Protein AF-A0A1M5G593-F1 (afdb_monomer_lite)

Radius of gyration: 16.05 Å; chains: 1; bounding box: 44×26×44 Å

pLDDT: mean 79.35, std 16.82, range [36.12, 97.25]

Sequence (142 aa):
MAMDVHDVLHTIHTATNNVLAGYATMLVRADPEILPIVKDLSNLHRCHATEQKEALRRLWDTEDGDRTLRATATTAVAKFQDWGAGVDVDALAALHNSEKALLDIYRNTLTQWSVDGHGEIAECLRRQYHEIREQLAKLPTE

Secondary structure (DSSP, 8-state):
-PBPHHHHHHHHHHHHHHHHHHHHHHHHH--TTTHHHHHHHHHHHHHHHHHHHHHHHHHHHHHTTS--------S-GGGGSSTTS-TTS-HHHHHHHHHHHHHHHHHHHHHHB--SS-HHHHHHHHHHHHHHHHHHHHSPP-

Foldseek 3Di:
DFDEPLRLLVQLLLLLVLVLVLLVLCCVPPDPVCNVLSVVVNVLSVVLNVVSVVVNVVVCVVCVVDDDDPPPDDDPNPPSPPLNPDPPPDPLVSVLVSLVSSLVSLVVSLVRHDPDDCVVSNVSSVVSSVVSVVSSVVRDDD

Organism: Loktanella atrilutea (NCBI:txid366533)

Structure (mmCIF, N/CA/C/O backbone):
data_AF-A0A1M5G593-F1
#
_entry.id   AF-A0A1M5G593-F1
#
loop_
_atom_site.group_PDB
_atom_site.id
_atom_site.type_symbol
_atom_site.label_atom_id
_atom_site.label_alt_id
_atom_site.label_comp_id
_atom_site.label_asym_id
_atom_site.label_entity_id
_atom_site.label_seq_id
_atom_site.pdbx_PDB_ins_code
_atom_site.Cartn_x
_atom_site.Cartn_y
_atom_site.Cartn_z
_atom_site.occupancy
_atom_site.B_iso_or_equiv
_atom_site.auth_seq_id
_atom_site.auth_comp_id
_atom_site.auth_asym_id
_atom_site.auth_atom_id
_atom_site.pdbx_PDB_model_num
ATOM 1 N N . MET A 1 1 ? -1.120 2.904 -23.739 1.00 59.38 1 MET A N 1
ATOM 2 C CA . MET A 1 1 ? 0.350 3.006 -23.835 1.00 59.38 1 MET A CA 1
ATOM 3 C C . MET A 1 1 ? 0.903 2.147 -22.717 1.00 59.38 1 MET A C 1
ATOM 5 O O . MET A 1 1 ? 0.328 2.213 -21.638 1.00 59.38 1 MET A O 1
ATOM 9 N N . ALA A 1 2 ? 1.885 1.285 -22.980 1.00 77.94 2 ALA A N 1
ATOM 10 C CA . ALA A 1 2 ? 2.486 0.501 -21.904 1.00 77.94 2 ALA A CA 1
ATOM 11 C C . ALA A 1 2 ? 3.288 1.438 -20.991 1.00 77.94 2 ALA A C 1
ATOM 13 O O . ALA A 1 2 ? 3.934 2.359 -21.493 1.00 77.94 2 ALA A O 1
ATOM 14 N N . MET A 1 3 ? 3.188 1.238 -19.680 1.00 81.25 3 MET A N 1
ATOM 15 C CA . MET A 1 3 ? 3.983 1.970 -18.699 1.00 81.25 3 MET A CA 1
ATOM 16 C C . MET A 1 3 ? 5.366 1.330 -18.612 1.00 81.25 3 MET A C 1
ATOM 18 O O . MET A 1 3 ? 5.483 0.100 -18.666 1.00 81.25 3 MET A O 1
ATOM 22 N N . ASP A 1 4 ? 6.397 2.157 -18.484 1.00 85.50 4 ASP A N 1
ATOM 23 C CA . ASP A 1 4 ? 7.732 1.698 -18.110 1.00 85.50 4 ASP A CA 1
ATOM 24 C C . ASP A 1 4 ? 7.853 1.566 -16.580 1.00 85.50 4 ASP A C 1
ATOM 26 O O . ASP A 1 4 ? 6.927 1.880 -15.825 1.00 85.50 4 ASP A O 1
ATOM 30 N N . VAL A 1 5 ? 8.978 1.024 -16.107 1.00 86.31 5 VAL A N 1
ATOM 31 C CA . VAL A 1 5 ? 9.177 0.749 -14.677 1.00 86.31 5 VAL A CA 1
ATOM 32 C C . VAL A 1 5 ? 9.165 2.024 -13.826 1.00 86.31 5 VAL A C 1
ATOM 34 O O . VAL A 1 5 ? 8.702 1.987 -12.683 1.00 86.31 5 VAL A O 1
ATOM 37 N N . HIS A 1 6 ? 9.632 3.151 -14.376 1.00 86.94 6 HIS A N 1
ATOM 38 C CA . HIS A 1 6 ? 9.664 4.431 -13.673 1.00 86.94 6 HIS A CA 1
ATOM 39 C C . HIS A 1 6 ? 8.245 4.950 -13.470 1.00 86.94 6 HIS A C 1
ATOM 41 O O . HIS A 1 6 ? 7.843 5.200 -12.330 1.00 86.94 6 HIS A O 1
ATOM 47 N N . ASP A 1 7 ? 7.454 4.983 -14.548 1.00 85.44 7 ASP A N 1
ATOM 48 C CA . ASP A 1 7 ? 6.047 5.379 -14.515 1.00 85.44 7 ASP A CA 1
ATOM 49 C C . ASP A 1 7 ? 5.249 4.504 -13.527 1.00 85.44 7 ASP A C 1
ATOM 51 O O . ASP A 1 7 ? 4.457 5.013 -12.723 1.00 85.44 7 ASP A O 1
ATOM 55 N N . VAL A 1 8 ? 5.474 3.183 -13.542 1.00 89.06 8 VAL A N 1
ATOM 56 C CA . VAL A 1 8 ? 4.812 2.215 -12.649 1.00 89.06 8 VAL A CA 1
ATOM 57 C C . VAL A 1 8 ? 5.126 2.499 -11.187 1.00 89.06 8 VAL A C 1
ATOM 59 O O . VAL A 1 8 ? 4.218 2.657 -10.362 1.00 89.06 8 VAL A O 1
ATOM 62 N N . LEU A 1 9 ? 6.414 2.563 -10.860 1.00 89.88 9 LEU A N 1
ATOM 63 C CA . LEU A 1 9 ? 6.862 2.673 -9.484 1.00 89.88 9 LEU A CA 1
ATOM 64 C C . LEU A 1 9 ? 6.542 4.052 -8.906 1.00 89.88 9 LEU A C 1
ATOM 66 O O . LEU A 1 9 ? 6.098 4.146 -7.764 1.00 89.88 9 LEU A O 1
ATOM 70 N N . HIS A 1 10 ? 6.679 5.112 -9.704 1.00 88.31 10 HIS A N 1
ATOM 71 C CA . HIS A 1 10 ? 6.294 6.461 -9.308 1.00 88.31 10 HIS A CA 1
ATOM 72 C C . HIS A 1 10 ? 4.783 6.567 -9.046 1.00 88.31 10 HIS A C 1
ATOM 74 O O . HIS A 1 10 ? 4.365 7.166 -8.049 1.00 88.31 10 HIS A O 1
ATOM 80 N N . THR A 1 11 ? 3.951 5.955 -9.898 1.00 88.50 11 THR A N 1
ATOM 81 C CA . THR A 1 11 ? 2.487 5.948 -9.737 1.00 88.50 11 THR A CA 1
ATOM 82 C C . THR A 1 11 ? 2.071 5.263 -8.440 1.00 88.50 11 THR A C 1
ATOM 84 O O . THR A 1 11 ? 1.310 5.835 -7.656 1.00 88.50 11 THR A O 1
ATOM 87 N N . ILE A 1 12 ? 2.594 4.060 -8.187 1.00 91.50 12 ILE A N 1
ATOM 88 C CA . ILE A 1 12 ? 2.291 3.309 -6.965 1.00 91.50 12 ILE A CA 1
ATOM 89 C C . ILE A 1 12 ? 2.833 4.040 -5.733 1.00 91.50 12 ILE A C 1
ATOM 91 O O . ILE A 1 12 ? 2.091 4.226 -4.773 1.00 91.50 12 ILE A O 1
ATOM 95 N N . HIS A 1 13 ? 4.068 4.548 -5.781 1.00 91.56 13 HIS A N 1
ATOM 96 C CA . HIS A 1 13 ? 4.656 5.293 -4.669 1.00 91.56 13 HIS A CA 1
ATOM 97 C C . HIS A 1 13 ? 3.850 6.535 -4.297 1.00 91.56 13 HIS A C 1
ATOM 99 O O . HIS A 1 13 ? 3.602 6.804 -3.120 1.00 91.56 13 HIS A O 1
ATOM 105 N N . THR A 1 14 ? 3.391 7.282 -5.297 1.00 88.38 14 THR A N 1
ATOM 106 C CA . THR A 1 14 ? 2.532 8.446 -5.071 1.00 88.38 14 THR A CA 1
ATOM 107 C C . THR A 1 14 ? 1.208 8.032 -4.428 1.00 88.38 14 THR A C 1
ATOM 109 O O . THR A 1 14 ? 0.777 8.654 -3.458 1.00 88.38 14 THR A O 1
ATOM 112 N N . ALA A 1 15 ? 0.576 6.961 -4.918 1.00 88.88 15 ALA A N 1
ATOM 113 C CA . ALA A 1 15 ? -0.667 6.448 -4.347 1.00 88.88 15 ALA A CA 1
ATOM 114 C C . ALA A 1 15 ? -0.495 5.996 -2.885 1.00 88.88 15 ALA A C 1
ATOM 116 O O . ALA A 1 15 ? -1.283 6.406 -2.032 1.00 88.88 15 ALA A O 1
ATOM 117 N N . THR A 1 16 ? 0.563 5.242 -2.571 1.00 91.38 16 THR A N 1
ATOM 118 C CA . THR A 1 16 ? 0.884 4.812 -1.200 1.00 91.38 16 THR A CA 1
ATOM 119 C C . THR A 1 16 ? 1.102 6.011 -0.268 1.00 91.38 16 THR A C 1
ATOM 121 O O . THR A 1 16 ? 0.577 6.026 0.843 1.00 91.38 16 THR A O 1
ATOM 124 N N . ASN A 1 17 ? 1.810 7.059 -0.706 1.00 89.19 17 ASN A N 1
ATOM 125 C CA . ASN A 1 17 ? 2.004 8.260 0.119 1.00 89.19 17 ASN A CA 1
ATOM 126 C C . ASN A 1 17 ? 0.705 9.047 0.356 1.00 89.19 17 ASN A C 1
ATOM 128 O O . ASN A 1 17 ? 0.507 9.578 1.448 1.00 89.19 17 ASN A O 1
ATOM 132 N N . ASN A 1 18 ? -0.201 9.099 -0.624 1.00 86.12 18 ASN A N 1
ATOM 133 C CA . ASN A 1 18 ? -1.509 9.729 -0.426 1.00 86.12 18 ASN A CA 1
ATOM 134 C C . ASN A 1 18 ? -2.341 8.977 0.622 1.00 86.12 18 ASN A C 1
ATOM 136 O O . ASN A 1 18 ? -2.969 9.598 1.481 1.00 86.12 18 ASN A O 1
ATOM 140 N N . VAL A 1 19 ? -2.297 7.643 0.584 1.00 87.31 19 VAL A N 1
ATOM 141 C CA . VAL A 1 19 ? -2.917 6.785 1.600 1.00 87.31 19 VAL A CA 1
ATOM 142 C C . VAL A 1 19 ? -2.283 7.032 2.978 1.00 87.31 19 VAL A C 1
ATOM 144 O O . VAL A 1 19 ? -2.981 7.235 3.968 1.00 87.31 19 VAL A O 1
ATOM 147 N N . LEU A 1 20 ? -0.957 7.147 3.069 1.00 88.31 20 LEU A N 1
ATOM 148 C CA . LEU A 1 20 ? -0.289 7.497 4.328 1.00 88.31 20 LEU A CA 1
ATOM 149 C C . LEU A 1 20 ? -0.710 8.861 4.894 1.00 88.31 20 LEU A C 1
ATOM 151 O O . LEU A 1 20 ? -0.853 8.998 6.111 1.00 88.31 20 LEU A O 1
ATOM 155 N N . ALA A 1 21 ? -0.940 9.860 4.040 1.00 85.50 21 ALA A N 1
ATOM 156 C CA . ALA A 1 21 ? -1.371 11.186 4.479 1.00 85.50 21 ALA A CA 1
ATOM 157 C C . ALA A 1 21 ? -2.766 11.171 5.131 1.00 85.50 21 ALA A C 1
ATOM 159 O O . ALA A 1 21 ? -2.981 11.827 6.156 1.00 85.50 21 ALA A O 1
ATOM 160 N N . GLY A 1 22 ? -3.714 10.399 4.593 1.00 82.12 22 GLY A N 1
ATOM 161 C CA . GLY A 1 22 ? -5.019 10.271 5.247 1.00 82.12 22 GLY A CA 1
ATOM 162 C C . GLY A 1 22 ? -4.984 9.365 6.475 1.00 82.12 22 GLY A C 1
ATOM 163 O O . GLY A 1 22 ? -5.626 9.712 7.462 1.00 82.12 22 GLY A O 1
ATOM 164 N N . TYR A 1 23 ? -4.134 8.329 6.517 1.00 85.50 23 TYR A N 1
ATOM 165 C CA . TYR A 1 23 ? -3.859 7.600 7.764 1.00 85.50 23 TYR A CA 1
ATOM 166 C C . TYR A 1 23 ? -3.353 8.529 8.872 1.00 85.50 23 TYR A C 1
ATOM 168 O O . TYR A 1 23 ? -3.826 8.444 10.002 1.00 85.50 23 TYR A O 1
ATOM 176 N N . ALA A 1 24 ? -2.445 9.459 8.562 1.00 85.75 24 ALA A N 1
ATOM 177 C CA . ALA A 1 24 ? -1.970 10.445 9.533 1.00 85.75 24 ALA A CA 1
ATOM 178 C C . ALA A 1 24 ? -3.105 11.335 10.067 1.00 85.75 24 ALA A C 1
ATOM 180 O O . ALA A 1 24 ? -3.125 11.660 11.252 1.00 85.75 24 ALA A O 1
ATOM 181 N N . THR A 1 25 ? -4.073 11.683 9.216 1.00 82.31 25 THR A N 1
ATOM 182 C CA . THR A 1 25 ? -5.269 12.437 9.623 1.00 82.31 25 THR A CA 1
ATOM 183 C C . THR A 1 25 ? -6.196 11.585 10.496 1.00 82.31 25 THR A C 1
ATOM 185 O O . THR A 1 25 ? -6.660 12.053 11.536 1.00 82.31 25 THR A O 1
ATOM 188 N N . MET A 1 26 ? -6.427 10.322 10.122 1.00 79.06 26 MET A N 1
ATOM 189 C CA . MET A 1 26 ? -7.264 9.389 10.882 1.00 79.06 26 MET A CA 1
ATOM 190 C C . MET A 1 26 ? -6.664 9.052 12.245 1.00 79.06 26 MET A C 1
ATOM 192 O O . MET A 1 26 ? -7.392 9.046 13.224 1.00 79.06 26 MET A O 1
ATOM 196 N N . LEU A 1 27 ? -5.349 8.849 12.362 1.00 84.88 27 LEU A N 1
ATOM 197 C CA . LEU A 1 27 ? -4.688 8.535 13.638 1.00 84.88 27 LEU A CA 1
ATOM 198 C C . LEU A 1 27 ? -4.917 9.595 14.727 1.00 84.88 27 LEU A C 1
ATOM 200 O O . LEU A 1 27 ? -4.855 9.269 15.910 1.00 84.88 27 LEU A O 1
ATOM 204 N N . VAL A 1 28 ? -5.180 10.847 14.342 1.00 82.56 28 VAL A N 1
ATOM 205 C CA . VAL A 1 28 ? -5.483 11.944 15.276 1.00 82.56 28 VAL A CA 1
ATOM 206 C C . VAL A 1 28 ? -6.915 11.863 15.817 1.00 82.56 28 VAL A C 1
ATOM 208 O O . VAL A 1 28 ? -7.183 12.373 16.901 1.00 82.56 28 VAL A O 1
ATOM 211 N N . ARG A 1 29 ? -7.837 11.254 15.064 1.00 78.69 29 ARG A N 1
ATOM 212 C CA . ARG A 1 29 ? -9.289 11.306 15.311 1.00 78.69 29 ARG A CA 1
ATOM 213 C C . ARG A 1 29 ? -9.941 9.938 15.510 1.00 78.69 29 ARG A C 1
ATOM 215 O O . ARG A 1 29 ? -11.112 9.885 15.848 1.00 78.69 29 ARG A O 1
ATOM 222 N N . ALA A 1 30 ? -9.210 8.859 15.255 1.00 78.88 30 ALA A N 1
ATOM 223 C CA . ALA A 1 30 ? -9.714 7.498 15.271 1.00 78.88 30 ALA A CA 1
ATOM 224 C C . ALA A 1 30 ? -10.175 7.090 16.672 1.00 78.88 30 ALA A C 1
ATOM 226 O O . ALA A 1 30 ? -9.444 7.274 17.651 1.00 78.88 30 ALA A O 1
ATOM 227 N N . ASP A 1 31 ? -11.350 6.464 16.740 1.00 81.75 31 ASP A N 1
ATOM 228 C CA . ASP A 1 31 ? -11.851 5.874 17.973 1.00 81.75 31 ASP A CA 1
ATOM 229 C C . ASP A 1 31 ? -10.891 4.795 18.501 1.00 81.75 31 ASP A C 1
ATOM 231 O O . ASP A 1 31 ? -10.231 4.106 17.712 1.00 81.75 31 ASP A O 1
ATOM 235 N N . PRO A 1 32 ? -10.816 4.587 19.829 1.00 84.69 32 PRO A N 1
ATOM 236 C CA . PRO A 1 32 ? -9.918 3.600 20.427 1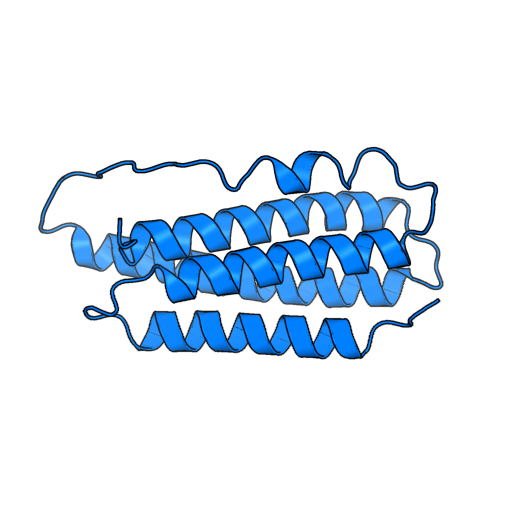.00 84.69 32 PRO A CA 1
ATOM 237 C C . PRO A 1 32 ? -10.088 2.178 19.879 1.00 84.69 32 PRO A C 1
ATOM 239 O O . PRO A 1 32 ? -9.123 1.418 19.867 1.00 84.69 32 PRO A O 1
ATOM 242 N N . GLU A 1 33 ? -11.292 1.830 19.421 1.00 83.25 33 GLU A N 1
ATOM 243 C CA . GLU A 1 33 ? -11.622 0.510 18.876 1.00 83.25 33 GLU A CA 1
ATOM 244 C C . GLU A 1 33 ? -11.000 0.274 17.492 1.00 83.25 33 GLU A C 1
ATOM 246 O O . GLU A 1 33 ? -10.496 -0.814 17.218 1.00 83.25 33 GLU A O 1
ATOM 251 N N . ILE A 1 34 ? -10.962 1.302 16.639 1.00 82.69 34 ILE A N 1
ATOM 252 C CA . ILE A 1 34 ? -10.401 1.218 15.280 1.00 82.69 34 ILE A CA 1
ATOM 253 C C . ILE A 1 34 ? -8.929 1.648 15.224 1.00 82.69 34 ILE A C 1
ATOM 255 O O . ILE A 1 34 ? -8.217 1.323 14.275 1.00 82.69 34 ILE A O 1
ATOM 259 N N . LEU A 1 35 ? -8.437 2.363 16.238 1.00 87.19 35 LEU A N 1
ATOM 260 C CA . LEU A 1 35 ? -7.069 2.880 16.291 1.00 87.19 35 LEU A CA 1
ATOM 261 C C . LEU A 1 35 ? -5.978 1.808 16.069 1.00 87.19 35 LEU A C 1
ATOM 263 O O . LEU A 1 35 ? -5.009 2.118 15.368 1.00 87.19 35 LEU A O 1
ATOM 267 N N . PRO A 1 36 ? -6.074 0.575 16.613 1.00 90.94 36 PRO A N 1
ATOM 268 C CA . PRO A 1 36 ? -5.102 -0.480 16.327 1.00 90.94 36 PRO A CA 1
ATOM 269 C C . PRO A 1 36 ? -5.039 -0.822 14.834 1.00 90.94 36 PRO A C 1
ATOM 271 O O . PRO A 1 36 ? -3.954 -0.877 14.264 1.00 90.94 36 PRO A O 1
ATOM 274 N N . ILE A 1 37 ? -6.200 -0.930 14.182 1.00 89.75 37 ILE A N 1
ATOM 275 C CA . ILE A 1 37 ? -6.320 -1.227 12.749 1.00 89.75 37 ILE A CA 1
ATOM 276 C C . ILE A 1 37 ? -5.657 -0.122 11.917 1.00 89.75 37 ILE A C 1
ATOM 278 O O . ILE A 1 37 ? -4.836 -0.394 11.042 1.00 89.75 37 ILE A O 1
ATOM 282 N N . VAL A 1 38 ? -5.975 1.139 12.226 1.00 89.38 38 VAL A N 1
ATOM 283 C CA . VAL A 1 38 ? -5.416 2.316 11.540 1.00 89.38 38 VAL A CA 1
ATOM 284 C C . VAL A 1 38 ? -3.886 2.357 11.681 1.00 89.38 38 VAL A C 1
ATOM 286 O O . VAL A 1 38 ? -3.182 2.677 10.722 1.00 89.38 38 VAL A O 1
ATOM 289 N N . LYS A 1 39 ? -3.347 2.008 12.858 1.00 92.38 39 LYS A N 1
ATOM 290 C CA . LYS A 1 39 ? -1.896 1.936 13.096 1.00 92.38 39 LYS A CA 1
ATOM 291 C C . LYS A 1 39 ? -1.234 0.821 12.295 1.00 92.38 39 LYS A C 1
ATOM 293 O O . LYS A 1 39 ? -0.190 1.066 11.692 1.00 92.38 39 LYS A O 1
ATOM 298 N N . ASP A 1 40 ? -1.824 -0.367 12.282 1.00 92.75 40 ASP A N 1
ATOM 299 C CA . ASP A 1 40 ? -1.254 -1.525 11.593 1.00 92.75 40 ASP A CA 1
ATOM 300 C C . ASP A 1 40 ? -1.197 -1.300 10.079 1.00 92.75 40 ASP A C 1
ATOM 302 O O . ASP A 1 40 ? -0.142 -1.487 9.467 1.00 92.75 40 ASP A O 1
ATOM 306 N N . LEU A 1 41 ? -2.281 -0.788 9.486 1.00 92.69 41 LEU A N 1
ATOM 307 C CA . LEU A 1 41 ? -2.316 -0.428 8.067 1.00 92.69 41 LEU A CA 1
ATOM 308 C C . LEU A 1 41 ? -1.339 0.713 7.744 1.00 92.69 41 LEU A C 1
ATOM 310 O O . LEU A 1 41 ? -0.588 0.629 6.773 1.00 92.69 41 LEU A O 1
ATOM 314 N N . SER A 1 42 ? -1.270 1.754 8.581 1.00 92.62 42 SER A N 1
ATOM 315 C CA . SER A 1 42 ? -0.305 2.845 8.388 1.00 92.62 42 SER A CA 1
ATOM 316 C C . SER A 1 42 ? 1.145 2.349 8.431 1.00 92.62 42 SER A C 1
ATOM 318 O O . SER A 1 42 ? 1.963 2.758 7.604 1.00 92.62 42 SER A O 1
ATOM 320 N N . ASN A 1 43 ? 1.475 1.445 9.356 1.00 95.94 43 ASN A N 1
ATOM 321 C CA . ASN A 1 43 ? 2.810 0.858 9.445 1.00 95.94 43 ASN A CA 1
ATOM 322 C C . ASN A 1 43 ? 3.140 0.007 8.215 1.00 95.94 43 ASN A C 1
ATOM 324 O O . ASN A 1 43 ? 4.237 0.149 7.672 1.00 95.94 43 ASN A O 1
ATOM 3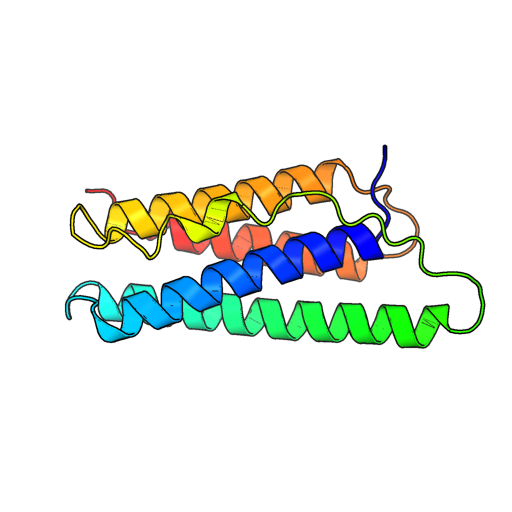28 N N . LEU A 1 44 ? 2.193 -0.807 7.737 1.00 96.31 44 LEU A N 1
ATOM 329 C CA . LEU A 1 44 ? 2.355 -1.584 6.507 1.00 96.31 44 LEU A CA 1
ATOM 330 C C . LEU A 1 44 ? 2.683 -0.674 5.315 1.00 96.31 44 LEU A C 1
ATOM 332 O O . LEU A 1 44 ? 3.703 -0.859 4.649 1.00 96.31 44 LEU A O 1
ATOM 336 N N . HIS A 1 45 ? 1.881 0.371 5.101 1.00 95.56 45 HIS A N 1
ATOM 337 C CA . HIS A 1 45 ? 2.091 1.310 3.996 1.00 95.56 45 HIS A CA 1
ATOM 338 C C . HIS A 1 45 ? 3.399 2.093 4.121 1.00 95.56 45 HIS A C 1
ATOM 340 O O . HIS A 1 45 ? 4.031 2.403 3.113 1.00 95.56 45 HIS A O 1
ATOM 346 N N . ARG A 1 46 ? 3.866 2.388 5.342 1.00 95.81 46 ARG A N 1
ATOM 347 C CA . ARG A 1 46 ? 5.186 3.007 5.566 1.00 95.81 46 ARG A CA 1
ATOM 348 C C . ARG A 1 46 ? 6.330 2.079 5.169 1.00 95.81 46 ARG A C 1
ATOM 350 O O . ARG A 1 46 ? 7.319 2.553 4.600 1.00 95.81 46 ARG A O 1
ATOM 357 N N . CYS A 1 47 ? 6.211 0.785 5.461 1.00 97.25 47 CYS A N 1
ATOM 358 C CA . CYS A 1 47 ? 7.171 -0.213 4.996 1.00 97.25 47 CYS A CA 1
ATOM 359 C C . CYS A 1 47 ? 7.188 -0.254 3.463 1.00 97.25 47 CYS A C 1
ATOM 361 O O . CYS A 1 47 ? 8.252 -0.101 2.865 1.00 97.25 47 CYS A O 1
ATOM 363 N N . HIS A 1 48 ? 6.017 -0.319 2.823 1.00 97.06 48 HIS A N 1
ATOM 364 C CA . HIS A 1 48 ? 5.905 -0.320 1.358 1.00 97.06 48 HIS A CA 1
ATOM 365 C C . HIS A 1 48 ? 6.489 0.942 0.720 1.00 97.06 48 HIS A C 1
ATOM 367 O O . HIS A 1 48 ? 7.275 0.845 -0.221 1.00 97.06 48 HIS A O 1
ATOM 373 N N . ALA A 1 49 ? 6.176 2.122 1.262 1.00 93.06 49 ALA A N 1
ATOM 374 C CA . ALA A 1 49 ? 6.702 3.397 0.777 1.00 93.06 49 ALA A CA 1
ATOM 375 C C . ALA A 1 49 ? 8.234 3.468 0.860 1.00 93.06 49 ALA A C 1
ATOM 377 O O . ALA A 1 49 ? 8.875 4.011 -0.043 1.00 93.06 49 ALA A O 1
ATOM 378 N N . THR A 1 50 ? 8.825 2.901 1.916 1.00 95.19 50 THR A N 1
ATOM 379 C CA . THR A 1 50 ? 10.285 2.796 2.062 1.00 95.19 50 THR A CA 1
ATOM 380 C C . THR A 1 50 ? 10.886 1.938 0.952 1.00 95.19 50 THR A C 1
ATOM 382 O O . THR A 1 50 ? 11.781 2.394 0.243 1.00 95.19 50 THR A O 1
ATOM 385 N N . GLU A 1 51 ? 10.350 0.737 0.740 1.00 95.38 51 GLU A N 1
ATOM 386 C CA . GLU A 1 51 ? 10.831 -0.192 -0.291 1.00 95.38 51 GLU A CA 1
ATOM 387 C C . GLU A 1 51 ? 10.703 0.392 -1.706 1.00 95.38 51 GLU A C 1
ATOM 389 O O . GLU A 1 51 ? 11.616 0.272 -2.525 1.00 95.38 51 GLU A O 1
ATOM 394 N N . GLN A 1 52 ? 9.588 1.070 -1.990 1.00 92.81 52 GLN A N 1
ATOM 395 C CA . GLN A 1 52 ? 9.348 1.740 -3.269 1.00 92.81 52 GLN A CA 1
ATOM 396 C C . GLN A 1 52 ? 10.332 2.890 -3.497 1.00 92.81 52 GLN A C 1
ATOM 398 O O . GLN A 1 52 ? 10.881 3.027 -4.589 1.00 92.81 52 GLN A O 1
ATOM 403 N N . LYS A 1 53 ? 10.593 3.703 -2.465 1.00 90.19 53 LYS A N 1
ATOM 404 C CA . LYS A 1 53 ? 11.572 4.795 -2.529 1.00 90.19 53 LYS A CA 1
ATOM 405 C C . LYS A 1 53 ? 12.978 4.267 -2.799 1.00 90.19 53 LYS A C 1
ATOM 407 O O . LYS A 1 53 ? 13.714 4.855 -3.588 1.00 90.19 53 LYS A O 1
ATOM 412 N N . GLU A 1 54 ? 13.360 3.164 -2.163 1.00 91.12 54 GLU A N 1
ATOM 413 C CA . GLU A 1 54 ? 14.646 2.522 -2.429 1.00 91.12 54 GLU A CA 1
ATOM 414 C C . GLU A 1 54 ? 14.739 1.971 -3.852 1.00 91.12 54 GLU A C 1
ATOM 416 O O . GLU A 1 54 ? 15.779 2.119 -4.492 1.00 91.12 54 GLU A O 1
ATOM 421 N N . ALA A 1 55 ? 13.665 1.368 -4.365 1.00 90.19 55 ALA A N 1
ATOM 422 C CA . ALA A 1 55 ? 13.612 0.898 -5.743 1.00 90.19 55 ALA A CA 1
ATOM 423 C C . ALA A 1 55 ? 13.703 2.062 -6.751 1.00 90.19 55 ALA A C 1
ATOM 425 O O . ALA A 1 55 ? 14.474 1.955 -7.701 1.00 90.19 55 ALA A O 1
ATOM 426 N N . LEU A 1 56 ? 13.031 3.197 -6.502 1.00 88.06 56 LEU A N 1
ATOM 427 C CA . LEU A 1 56 ? 13.165 4.415 -7.319 1.00 88.06 56 LEU A CA 1
ATOM 428 C C . LEU A 1 56 ? 14.606 4.923 -7.321 1.00 88.06 56 LEU A C 1
ATOM 430 O O . LEU A 1 56 ? 15.148 5.242 -8.374 1.00 88.06 56 LEU A O 1
ATOM 434 N N . ARG A 1 57 ? 15.249 4.942 -6.148 1.00 86.25 57 ARG A N 1
ATOM 435 C CA . ARG A 1 57 ? 16.653 5.344 -6.021 1.00 86.25 57 ARG A CA 1
ATOM 436 C C . ARG A 1 57 ? 17.581 4.431 -6.825 1.00 86.25 57 ARG A C 1
ATOM 438 O O . ARG A 1 57 ? 18.441 4.934 -7.532 1.00 86.25 57 ARG A O 1
ATOM 445 N N . ARG A 1 58 ? 17.394 3.108 -6.748 1.00 85.50 58 ARG A N 1
ATOM 446 C CA . ARG A 1 58 ? 18.198 2.134 -7.512 1.00 85.50 58 ARG A CA 1
ATOM 447 C C . ARG A 1 58 ? 18.014 2.281 -9.023 1.00 85.50 58 ARG A C 1
ATOM 449 O O . ARG A 1 58 ? 18.994 2.149 -9.750 1.00 85.50 58 ARG A O 1
ATOM 456 N N . LEU A 1 59 ? 16.791 2.553 -9.484 1.00 83.19 59 LEU A N 1
ATOM 457 C CA . LEU A 1 59 ? 16.525 2.830 -10.899 1.00 83.19 59 LEU A CA 1
ATOM 458 C C . LEU A 1 59 ? 17.282 4.078 -11.358 1.00 83.19 59 LEU A C 1
ATOM 460 O O . LEU A 1 59 ? 18.028 4.002 -12.327 1.00 83.19 59 LEU A O 1
ATOM 464 N N . TRP A 1 60 ? 17.187 5.178 -10.605 1.00 79.06 60 TRP A N 1
ATOM 465 C CA . TRP A 1 60 ? 17.924 6.405 -10.917 1.00 79.06 60 TRP A CA 1
ATOM 466 C C . TRP A 1 60 ? 19.442 6.211 -10.932 1.00 79.06 60 TRP A C 1
ATOM 468 O O . TRP A 1 60 ? 20.086 6.648 -11.878 1.00 79.06 60 TRP A O 1
ATOM 478 N N . ASP A 1 61 ? 20.003 5.503 -9.948 1.00 78.50 61 ASP A N 1
ATOM 479 C CA . ASP A 1 61 ? 21.446 5.224 -9.886 1.00 78.50 61 ASP A CA 1
ATOM 480 C C . ASP A 1 61 ? 21.934 4.364 -11.079 1.00 78.50 61 ASP A C 1
ATOM 482 O O . ASP A 1 61 ? 23.112 4.405 -11.431 1.00 78.50 61 ASP A O 1
ATOM 486 N N . THR A 1 62 ? 21.049 3.568 -11.695 1.00 73.00 62 THR A N 1
ATOM 487 C CA . THR A 1 62 ? 21.386 2.654 -12.807 1.00 73.00 62 THR A CA 1
ATOM 488 C C . THR A 1 62 ? 21.177 3.299 -14.184 1.00 73.00 62 THR A C 1
ATOM 490 O O . THR A 1 62 ? 21.884 2.963 -15.133 1.00 73.00 62 THR A O 1
ATOM 493 N N . GLU A 1 63 ? 20.224 4.227 -14.305 1.00 66.94 63 GLU A N 1
ATOM 494 C CA . GLU A 1 63 ? 19.837 4.875 -15.568 1.00 66.94 63 GLU A CA 1
ATOM 495 C C . GLU A 1 63 ? 20.610 6.175 -15.871 1.00 66.94 63 GLU A C 1
ATOM 497 O O . GLU A 1 63 ? 20.537 6.671 -16.995 1.00 66.94 63 GLU A O 1
ATOM 502 N N . ASP A 1 64 ? 21.422 6.692 -14.936 1.00 53.50 64 ASP A N 1
ATOM 503 C CA . ASP A 1 64 ? 22.197 7.951 -15.059 1.00 53.50 64 ASP A CA 1
ATOM 504 C C . ASP A 1 64 ? 23.264 7.954 -16.191 1.00 53.50 64 ASP A C 1
ATOM 506 O O . ASP A 1 64 ? 24.028 8.904 -16.361 1.00 53.50 64 ASP A O 1
ATOM 510 N N . GLY A 1 65 ? 23.323 6.891 -17.003 1.00 46.59 65 GLY A N 1
ATOM 511 C CA . GLY A 1 65 ? 24.132 6.794 -18.219 1.00 46.59 65 GLY A CA 1
ATOM 512 C C . GLY A 1 65 ? 23.393 7.084 -19.534 1.00 46.59 65 GLY A C 1
ATOM 513 O O . GLY A 1 65 ? 24.063 7.349 -20.534 1.00 46.59 65 GLY A O 1
ATOM 514 N N . ASP A 1 66 ? 22.054 7.045 -19.586 1.00 45.59 66 ASP A N 1
ATOM 515 C CA . ASP A 1 66 ? 21.319 7.220 -20.848 1.00 45.59 66 ASP A CA 1
ATOM 516 C C . ASP A 1 66 ? 19.917 7.842 -20.646 1.00 45.59 66 ASP A C 1
ATOM 518 O O . ASP A 1 66 ? 18.960 7.182 -20.264 1.00 45.59 66 ASP A O 1
ATOM 522 N N . ARG A 1 67 ? 19.802 9.120 -21.036 1.00 45.22 67 ARG A N 1
ATOM 523 C CA . ARG A 1 67 ? 18.586 9.835 -21.483 1.00 45.22 67 ARG A CA 1
ATOM 524 C C . ARG A 1 67 ? 17.491 10.266 -20.486 1.00 45.22 67 ARG A C 1
ATOM 526 O O . ARG A 1 67 ? 16.705 9.501 -19.955 1.00 45.22 67 ARG A O 1
ATOM 533 N N . THR A 1 68 ? 17.312 11.593 -20.492 1.00 46.75 68 THR A N 1
ATOM 534 C CA . THR A 1 68 ? 16.053 12.318 -20.767 1.00 46.75 68 THR A CA 1
ATOM 535 C C . THR A 1 68 ? 14.779 11.753 -20.134 1.00 46.75 68 THR A C 1
ATOM 537 O O . THR A 1 68 ? 14.001 11.042 -20.765 1.00 46.75 68 THR A O 1
ATOM 540 N N . LEU A 1 69 ? 14.528 12.226 -18.912 1.00 46.75 69 LEU A N 1
ATOM 541 C CA . LEU A 1 69 ? 13.272 12.148 -18.169 1.00 46.75 69 LEU A CA 1
ATOM 542 C C . LEU A 1 69 ? 12.062 12.474 -19.055 1.00 46.75 69 LEU A C 1
ATOM 544 O O . LEU A 1 69 ? 11.727 13.638 -19.298 1.00 46.75 69 LEU A O 1
ATOM 548 N N . ARG A 1 70 ? 11.365 11.437 -19.513 1.00 43.56 70 ARG A N 1
ATOM 549 C CA . ARG A 1 70 ? 10.043 11.579 -20.114 1.00 43.56 70 ARG A CA 1
ATOM 550 C C . ARG A 1 70 ? 9.038 11.605 -18.966 1.00 43.56 70 ARG A C 1
ATOM 552 O O . ARG A 1 70 ? 8.527 10.575 -18.553 1.00 43.56 70 ARG A O 1
ATOM 559 N N . ALA A 1 71 ? 8.805 12.800 -18.425 1.00 42.53 71 ALA A N 1
ATOM 560 C CA . ALA A 1 71 ? 7.801 13.051 -17.398 1.00 42.53 71 ALA A CA 1
ATOM 561 C C . ALA A 1 71 ? 6.395 12.749 -17.944 1.00 42.53 71 ALA A C 1
ATOM 563 O O . ALA A 1 71 ? 5.679 13.647 -18.384 1.00 42.53 71 ALA A O 1
ATOM 564 N N . THR A 1 72 ? 5.986 11.482 -17.917 1.00 40.06 72 THR A N 1
ATOM 565 C CA . THR A 1 72 ? 4.606 11.082 -18.203 1.00 40.06 72 THR A CA 1
ATOM 566 C C . THR A 1 72 ? 3.844 11.035 -16.883 1.00 40.06 72 THR A C 1
ATOM 568 O O . THR A 1 72 ? 3.333 10.014 -16.442 1.00 40.06 72 THR A O 1
ATOM 571 N N . ALA A 1 73 ? 3.765 12.187 -16.214 1.00 46.28 73 ALA A N 1
ATOM 572 C CA . ALA A 1 73 ? 2.881 12.360 -15.074 1.00 46.28 73 ALA A CA 1
ATOM 573 C C . ALA A 1 73 ? 1.436 12.352 -15.587 1.00 46.28 73 ALA A C 1
ATOM 575 O O . ALA A 1 73 ? 0.980 13.325 -16.184 1.00 46.28 73 ALA A O 1
ATOM 576 N N . THR A 1 74 ? 0.698 11.257 -15.400 1.00 36.12 74 THR A N 1
ATOM 577 C CA . THR A 1 74 ? -0.746 11.257 -15.673 1.00 36.12 74 THR A CA 1
ATOM 578 C C . THR A 1 74 ? -1.534 10.641 -14.517 1.00 36.12 74 THR A C 1
ATOM 580 O O . THR A 1 74 ? -1.658 9.434 -14.372 1.00 36.12 74 THR A O 1
ATOM 583 N N . THR A 1 75 ? -2.083 11.535 -13.693 1.00 42.72 75 THR A N 1
ATOM 584 C CA . THR A 1 75 ? -3.468 11.482 -13.192 1.00 42.72 75 THR A CA 1
ATOM 585 C C . THR A 1 75 ? -3.931 10.196 -12.489 1.00 42.72 75 THR A C 1
ATOM 587 O O . THR A 1 75 ? -4.969 9.639 -12.830 1.00 42.72 75 THR A O 1
ATOM 590 N N . ALA A 1 76 ? -3.237 9.770 -11.430 1.00 42.09 76 ALA A N 1
ATOM 591 C CA . ALA A 1 76 ? -3.803 8.836 -10.437 1.00 42.09 76 ALA A CA 1
ATOM 592 C C . ALA A 1 76 ? -4.072 9.488 -9.059 1.00 42.09 76 ALA A C 1
ATOM 594 O O . ALA A 1 76 ? -4.682 8.880 -8.184 1.00 42.09 76 ALA A O 1
ATOM 595 N N . VAL A 1 77 ? -3.659 10.748 -8.871 1.00 47.66 77 VAL A N 1
ATOM 596 C CA . VAL A 1 77 ? -3.572 11.426 -7.559 1.00 47.66 77 VAL A CA 1
ATOM 597 C C . VAL A 1 77 ? -4.928 11.911 -7.019 1.00 47.66 77 VAL A C 1
ATOM 599 O O . VAL A 1 77 ? -5.102 1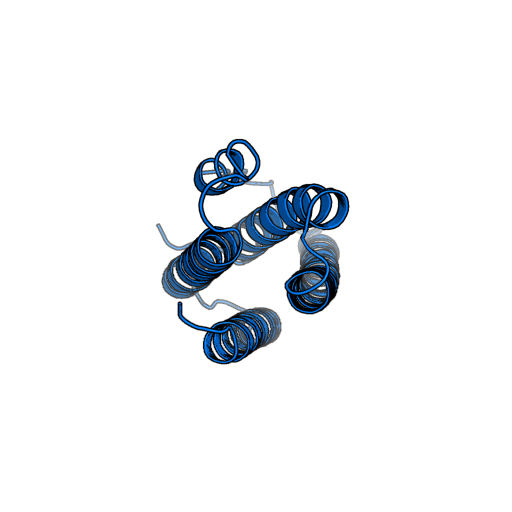2.028 -5.811 1.00 47.66 77 VAL A O 1
ATOM 602 N N . ALA A 1 78 ? -5.925 12.133 -7.881 1.00 49.00 78 ALA A N 1
ATOM 603 C CA . ALA A 1 78 ? -7.168 12.803 -7.484 1.00 49.00 78 ALA A CA 1
ATOM 604 C C . ALA A 1 78 ? -8.094 11.969 -6.571 1.00 49.00 78 ALA A C 1
ATOM 606 O O . ALA A 1 78 ? -8.909 12.540 -5.853 1.00 49.00 78 ALA A O 1
ATOM 607 N N . LYS A 1 79 ? -7.985 10.631 -6.558 1.00 49.53 79 LYS A N 1
ATOM 608 C CA . LYS A 1 79 ? -8.942 9.770 -5.830 1.00 49.53 79 LYS A CA 1
ATOM 609 C C . LYS A 1 79 ? -8.758 9.745 -4.307 1.00 49.53 79 LYS A C 1
ATOM 611 O O . LYS A 1 79 ? -9.686 9.368 -3.605 1.00 49.53 79 LYS A O 1
ATOM 616 N N . PHE A 1 80 ? -7.600 10.162 -3.796 1.00 52.62 80 PHE A N 1
ATOM 617 C CA . PHE A 1 80 ? -7.281 10.102 -2.363 1.00 52.62 80 PHE A CA 1
ATOM 618 C C . PHE A 1 80 ? -7.280 11.464 -1.668 1.00 52.62 80 PHE A C 1
ATOM 620 O O . PHE A 1 80 ? -6.900 11.543 -0.509 1.00 52.62 80 PHE A O 1
ATOM 627 N N . GLN A 1 81 ? -7.667 12.556 -2.328 1.00 50.78 81 GLN A N 1
ATOM 628 C CA . GLN A 1 81 ? -7.799 13.840 -1.624 1.00 50.78 81 GLN A CA 1
ATOM 629 C C . GLN A 1 81 ? -9.129 13.950 -0.862 1.00 50.78 81 GLN A C 1
ATOM 631 O O . GLN A 1 81 ? -9.196 14.679 0.122 1.00 50.78 81 GLN A O 1
ATOM 636 N N . ASP A 1 82 ? -10.151 13.182 -1.252 1.00 53.25 82 ASP A N 1
ATOM 637 C CA . ASP A 1 82 ? -11.517 13.339 -0.731 1.00 53.25 82 ASP A CA 1
ATOM 638 C C . ASP A 1 82 ? -11.807 12.508 0.538 1.00 53.25 82 ASP A C 1
ATOM 640 O O . ASP A 1 82 ? -12.648 12.867 1.356 1.00 53.25 82 ASP A O 1
ATOM 644 N N . TRP A 1 83 ? -11.058 11.426 0.783 1.00 56.81 83 TRP A N 1
ATOM 645 C CA . TRP A 1 83 ? -11.292 10.533 1.933 1.00 56.81 83 TRP A CA 1
ATOM 646 C C . TRP A 1 83 ? -10.969 11.140 3.313 1.00 56.81 83 TRP A C 1
ATOM 648 O O . TRP A 1 83 ? -11.498 10.683 4.320 1.00 56.81 83 TRP A O 1
ATOM 658 N N . GLY A 1 84 ? -10.119 12.173 3.384 1.00 50.59 84 GLY A N 1
ATOM 659 C CA . GLY A 1 84 ? -9.716 12.808 4.646 1.00 50.59 84 GLY A CA 1
ATOM 660 C C . GLY A 1 84 ? -10.643 13.938 5.108 1.00 50.59 84 GLY A C 1
ATOM 661 O O . GLY A 1 84 ? -10.515 14.408 6.239 1.00 50.59 84 GLY A O 1
ATOM 662 N N . ALA A 1 85 ? -11.563 14.391 4.249 1.00 50.91 85 ALA A N 1
ATOM 663 C CA . ALA A 1 85 ? -12.392 15.571 4.497 1.00 50.91 85 ALA A CA 1
ATOM 664 C C . ALA A 1 85 ? -13.724 15.269 5.216 1.00 50.91 85 ALA A C 1
ATOM 666 O O . ALA A 1 85 ? -14.336 16.194 5.743 1.00 50.91 85 ALA A O 1
ATOM 667 N N . GLY A 1 86 ? -14.157 14.002 5.280 1.00 47.94 86 GLY A N 1
ATOM 668 C CA . GLY A 1 86 ? -15.499 13.607 5.741 1.00 47.94 86 GLY A CA 1
ATOM 669 C C . GLY A 1 86 ? -15.536 12.466 6.763 1.00 47.94 86 GLY A C 1
ATOM 670 O O . GLY A 1 86 ? -16.414 11.612 6.675 1.00 47.94 86 GLY A O 1
ATOM 671 N N . VAL A 1 87 ? -14.583 12.420 7.703 1.00 48.03 87 VAL A N 1
ATOM 672 C CA . VAL A 1 87 ? -14.519 11.406 8.780 1.00 48.03 87 VAL A CA 1
ATOM 673 C C . VAL A 1 87 ? -15.637 11.639 9.806 1.00 48.03 87 VAL A C 1
ATOM 675 O O . VAL A 1 87 ? -15.382 12.140 10.893 1.00 48.03 87 VAL A O 1
ATOM 678 N N . ASP A 1 88 ? -16.876 11.335 9.429 1.00 51.94 88 ASP A N 1
ATOM 679 C CA . ASP A 1 88 ? -18.019 11.271 10.356 1.00 51.94 88 ASP A CA 1
ATOM 680 C C . ASP A 1 88 ? -19.050 10.187 9.978 1.00 51.94 88 ASP A C 1
ATOM 682 O O . ASP A 1 88 ? -19.950 9.888 10.757 1.00 51.94 88 ASP A O 1
ATOM 686 N N . VAL A 1 89 ? -18.927 9.543 8.809 1.00 53.03 89 VAL A N 1
ATOM 687 C CA . VAL A 1 89 ? -19.813 8.439 8.401 1.00 53.03 89 VAL A CA 1
ATOM 688 C C . VAL A 1 89 ? -18.952 7.217 8.086 1.00 53.03 89 VAL A C 1
ATOM 690 O O . VAL A 1 89 ? -18.380 7.108 7.009 1.00 53.03 89 VAL A O 1
ATOM 693 N N . ASP A 1 90 ? -18.821 6.365 9.099 1.00 73.62 90 ASP A N 1
ATOM 694 C CA . ASP A 1 90 ? -18.089 5.096 9.156 1.00 73.62 90 ASP A CA 1
ATOM 695 C C . ASP A 1 90 ? -16.614 5.108 8.690 1.00 73.62 90 ASP A C 1
ATOM 697 O O . ASP A 1 90 ? -16.252 4.929 7.521 1.00 73.62 90 ASP A O 1
ATOM 701 N N . ALA A 1 91 ? -15.720 5.253 9.671 1.00 75.31 91 ALA A N 1
ATOM 702 C CA . ALA A 1 91 ? -14.281 5.164 9.473 1.00 75.31 91 ALA A CA 1
ATOM 703 C C . ALA A 1 91 ? -13.827 3.794 8.929 1.00 75.31 91 ALA A C 1
ATOM 705 O O . ALA A 1 91 ? -12.820 3.745 8.221 1.00 75.31 91 ALA A O 1
ATOM 706 N N . LEU A 1 92 ? -14.541 2.694 9.207 1.00 80.50 92 LEU A N 1
ATOM 707 C CA . LEU A 1 92 ? -14.203 1.374 8.665 1.00 80.50 92 LEU A CA 1
ATOM 708 C C . LEU A 1 92 ? -14.528 1.288 7.172 1.00 80.50 92 LEU A C 1
ATOM 710 O O . LEU A 1 92 ? -13.671 0.855 6.397 1.00 80.50 92 LEU A O 1
ATOM 714 N N . ALA A 1 93 ? -15.696 1.760 6.733 1.00 81.75 93 ALA A N 1
ATOM 715 C CA . ALA A 1 93 ? -16.013 1.886 5.312 1.00 81.75 93 ALA A CA 1
ATOM 716 C C . ALA A 1 93 ? -15.007 2.783 4.579 1.00 81.75 93 ALA A C 1
ATOM 718 O O . ALA A 1 93 ? -14.575 2.449 3.470 1.00 81.75 93 ALA A O 1
ATOM 719 N N . ALA A 1 94 ? -14.583 3.892 5.192 1.00 79.00 94 ALA A N 1
ATOM 720 C CA . ALA A 1 94 ? -13.564 4.768 4.616 1.00 79.00 94 ALA A CA 1
ATOM 721 C C . ALA A 1 94 ? -12.218 4.044 4.411 1.00 79.00 94 ALA A C 1
ATOM 723 O O . ALA A 1 94 ? -11.621 4.168 3.337 1.00 79.00 94 ALA A O 1
ATOM 72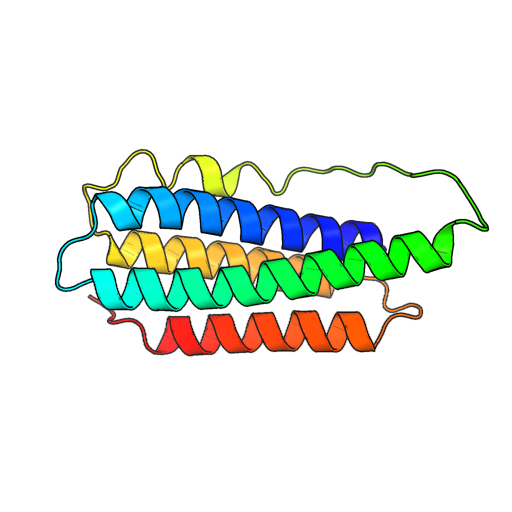4 N N . LEU A 1 95 ? -11.777 3.238 5.389 1.00 83.31 95 LEU A N 1
ATOM 725 C CA . LEU A 1 95 ? -10.582 2.389 5.275 1.00 83.31 95 LEU A CA 1
ATOM 726 C C . LEU A 1 95 ? -10.741 1.335 4.176 1.00 83.31 95 LEU A C 1
ATOM 728 O O . LEU A 1 95 ? -9.879 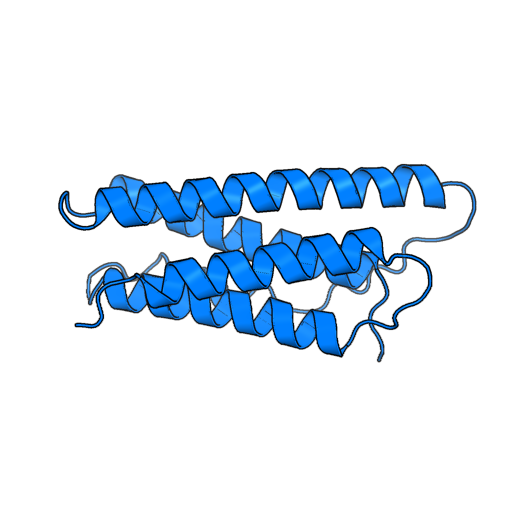1.193 3.314 1.00 83.31 95 LEU A O 1
ATOM 732 N N . HIS A 1 96 ? -11.868 0.624 4.148 1.00 87.06 96 HIS A N 1
ATOM 733 C CA . HIS A 1 96 ? -12.136 -0.373 3.108 1.00 87.06 96 HIS A CA 1
ATOM 734 C C . HIS A 1 96 ? -12.074 0.233 1.705 1.00 87.06 96 HIS A C 1
ATOM 736 O O . HIS A 1 96 ? -11.512 -0.366 0.787 1.00 87.06 96 HIS A O 1
ATOM 742 N N . ASN A 1 97 ? -12.648 1.421 1.524 1.00 85.19 97 ASN A N 1
ATOM 743 C CA . ASN A 1 97 ? -12.677 2.097 0.232 1.00 85.19 97 ASN A CA 1
ATOM 744 C C . ASN A 1 97 ? -11.293 2.593 -0.196 1.00 85.19 97 ASN A C 1
ATOM 746 O O . ASN A 1 97 ? -10.946 2.456 -1.373 1.00 85.19 97 ASN A O 1
ATOM 750 N N . SER A 1 98 ? -10.488 3.127 0.728 1.00 84.50 98 SER A N 1
ATOM 751 C CA . SER A 1 98 ? -9.134 3.588 0.411 1.00 84.50 98 SER A CA 1
ATOM 752 C C . SER A 1 98 ? -8.215 2.425 0.031 1.00 84.50 98 SER A C 1
ATOM 754 O O . SER A 1 98 ? -7.536 2.493 -0.996 1.00 84.50 98 SER A O 1
ATOM 756 N N . GLU A 1 99 ? -8.267 1.315 0.769 1.00 91.19 99 GLU A N 1
ATOM 757 C CA . GLU A 1 99 ? -7.479 0.119 0.463 1.00 91.19 99 GLU A CA 1
ATOM 758 C C . GLU A 1 99 ? -7.894 -0.513 -0.871 1.00 91.19 99 GLU A C 1
ATOM 760 O O . GLU A 1 99 ? -7.042 -0.876 -1.685 1.00 91.19 99 GLU A O 1
ATOM 765 N N . LYS A 1 100 ? -9.200 -0.579 -1.170 1.00 90.44 100 LYS A N 1
ATOM 766 C CA . LYS A 1 100 ? -9.690 -1.035 -2.484 1.00 90.44 100 LYS A CA 1
ATOM 767 C C . LYS A 1 100 ? -9.203 -0.138 -3.618 1.00 90.44 100 LYS A C 1
ATOM 769 O O . LYS A 1 100 ? -8.744 -0.648 -4.640 1.00 90.44 100 LYS A O 1
ATOM 774 N N . ALA A 1 101 ? -9.265 1.182 -3.442 1.00 89.44 101 ALA A N 1
ATOM 775 C CA . ALA A 1 101 ? -8.779 2.129 -4.440 1.00 89.44 101 ALA A CA 1
ATOM 776 C C . ALA A 1 101 ? -7.269 1.974 -4.685 1.00 89.44 101 ALA A C 1
ATOM 778 O O . ALA A 1 101 ? -6.822 2.053 -5.832 1.00 89.44 101 ALA A O 1
ATOM 779 N N . LEU A 1 102 ? -6.487 1.704 -3.635 1.00 90.94 102 LEU A N 1
ATOM 780 C CA . LEU A 1 102 ? -5.054 1.447 -3.757 1.00 90.94 102 LEU A CA 1
ATOM 781 C C . LEU A 1 102 ? -4.791 0.133 -4.503 1.00 90.94 102 LEU A C 1
ATOM 783 O O . LEU A 1 102 ? -4.017 0.122 -5.460 1.00 90.94 102 LEU A O 1
ATOM 787 N N . LEU A 1 103 ? -5.481 -0.952 -4.140 1.00 93.12 103 LEU A N 1
ATOM 788 C CA . LEU A 1 103 ? -5.393 -2.238 -4.840 1.00 93.12 103 LEU A CA 1
ATOM 789 C C . LEU A 1 103 ? -5.760 -2.117 -6.325 1.00 93.12 103 LEU A C 1
ATOM 791 O O . LEU A 1 103 ? -5.110 -2.733 -7.171 1.00 93.12 103 LEU A O 1
ATOM 795 N N . ASP A 1 104 ? -6.765 -1.310 -6.662 1.00 91.81 104 ASP A N 1
ATOM 796 C CA . ASP A 1 104 ? -7.133 -1.041 -8.052 1.00 91.81 104 ASP A CA 1
ATOM 797 C C . ASP A 1 104 ? -6.006 -0.333 -8.815 1.00 91.81 104 ASP A C 1
ATOM 799 O O . ASP A 1 104 ? -5.747 -0.681 -9.969 1.00 91.81 104 ASP A O 1
ATOM 803 N N . ILE A 1 105 ? -5.300 0.612 -8.184 1.00 91.06 105 ILE A N 1
ATOM 804 C CA . ILE A 1 105 ? -4.125 1.266 -8.779 1.00 91.06 105 ILE A CA 1
ATOM 805 C C . ILE A 1 105 ? -3.011 0.250 -8.997 1.00 91.06 105 ILE A C 1
ATOM 807 O O . ILE A 1 105 ? -2.525 0.141 -10.118 1.00 91.06 105 ILE A O 1
ATOM 811 N N . TYR A 1 106 ? -2.655 -0.546 -7.985 1.00 92.12 106 TYR A N 1
ATOM 812 C CA . TYR A 1 106 ? -1.656 -1.608 -8.141 1.00 92.12 106 TYR A CA 1
ATOM 813 C C . TYR A 1 106 ? -2.010 -2.539 -9.302 1.00 92.12 106 TYR A C 1
ATOM 815 O O . TYR A 1 106 ? -1.185 -2.769 -10.182 1.00 92.12 106 TYR A O 1
ATOM 823 N N . ARG A 1 107 ? -3.248 -3.045 -9.345 1.00 93.06 107 ARG A N 1
ATOM 824 C CA . ARG A 1 107 ? -3.702 -3.959 -10.400 1.00 93.06 107 ARG A CA 1
ATOM 825 C C . ARG A 1 107 ? -3.599 -3.316 -11.779 1.00 93.06 107 ARG A C 1
ATOM 827 O O . ARG A 1 107 ? -3.061 -3.933 -12.698 1.00 93.06 107 ARG A O 1
ATOM 834 N N . ASN A 1 108 ? -4.127 -2.105 -11.936 1.00 89.94 108 ASN A N 1
ATOM 835 C CA . ASN A 1 108 ? -4.164 -1.427 -13.229 1.00 89.94 108 ASN A CA 1
ATOM 836 C C . ASN A 1 108 ? -2.748 -1.103 -13.714 1.00 89.94 108 ASN A C 1
ATOM 838 O O . ASN A 1 108 ? -2.413 -1.417 -14.854 1.00 89.94 108 ASN A O 1
ATOM 842 N N . THR A 1 109 ? -1.907 -0.562 -12.835 1.00 89.69 109 THR A N 1
ATOM 843 C CA . THR A 1 109 ? -0.518 -0.214 -13.138 1.00 89.69 109 THR A CA 1
ATOM 844 C C . THR A 1 109 ? 0.307 -1.456 -13.486 1.00 89.69 109 THR A C 1
ATOM 846 O O . THR A 1 109 ? 0.981 -1.474 -14.511 1.00 89.69 109 THR A O 1
ATOM 849 N N . LEU A 1 110 ? 0.196 -2.542 -12.708 1.00 88.94 110 LEU A N 1
ATOM 850 C CA . LEU A 1 110 ? 0.893 -3.803 -12.998 1.00 88.94 110 LEU A CA 1
ATOM 851 C C . LEU A 1 110 ? 0.407 -4.471 -14.295 1.00 88.94 110 LEU A C 1
ATOM 853 O O . LEU A 1 110 ? 1.187 -5.158 -14.945 1.00 88.94 110 LEU A O 1
ATOM 857 N N . THR A 1 111 ? -0.857 -4.274 -14.683 1.00 88.88 111 THR A N 1
ATOM 858 C CA . THR A 1 111 ? -1.403 -4.784 -15.957 1.00 88.88 111 THR A CA 1
ATOM 859 C C . THR A 1 111 ? -0.902 -3.975 -17.156 1.00 88.88 111 THR A C 1
ATOM 861 O O . THR A 1 111 ? -0.744 -4.517 -18.246 1.00 88.88 111 THR A O 1
ATOM 864 N N . GLN A 1 112 ? -0.669 -2.674 -16.972 1.00 85.00 112 GLN A N 1
ATOM 865 C CA . GLN A 1 112 ? -0.197 -1.770 -18.025 1.00 85.00 112 GLN A CA 1
ATOM 866 C C . GLN A 1 112 ? 1.326 -1.778 -18.193 1.00 85.00 112 GLN A C 1
ATOM 868 O O . GLN A 1 112 ? 1.827 -1.201 -19.158 1.00 85.00 112 GLN A O 1
ATOM 873 N N . TRP A 1 113 ? 2.060 -2.418 -17.285 1.00 85.38 113 TRP A N 1
ATOM 874 C CA . TRP A 1 113 ? 3.514 -2.474 -17.316 1.00 85.38 113 TRP A CA 1
ATOM 875 C C . TRP A 1 113 ? 4.040 -3.393 -18.429 1.00 85.38 113 TRP A C 1
ATOM 877 O O . TRP A 1 113 ? 3.719 -4.582 -18.467 1.00 85.38 113 TRP A O 1
ATOM 887 N N . SER A 1 114 ? 4.899 -2.860 -19.305 1.00 70.81 114 SER A N 1
ATOM 888 C CA . SER A 1 114 ? 5.739 -3.684 -20.186 1.00 70.81 114 SER A CA 1
ATOM 889 C C . SER A 1 114 ? 6.869 -4.310 -19.367 1.00 70.81 114 SER A C 1
ATOM 891 O O . SER A 1 114 ? 7.751 -3.598 -18.890 1.00 70.81 114 SER A O 1
ATOM 893 N N . VAL A 1 115 ? 6.826 -5.629 -19.159 1.00 62.78 115 VAL A N 1
ATOM 894 C CA . VAL A 1 115 ? 7.806 -6.368 -18.343 1.00 62.78 115 VAL A CA 1
ATOM 895 C C . VAL A 1 115 ? 9.125 -6.516 -19.106 1.00 62.78 115 VAL A C 1
ATOM 897 O O . VAL A 1 115 ? 9.468 -7.598 -19.569 1.00 62.78 115 VAL A O 1
ATOM 900 N N . ASP A 1 116 ? 9.878 -5.429 -19.219 1.00 64.12 116 ASP A N 1
ATOM 901 C CA . ASP A 1 116 ? 11.258 -5.453 -19.690 1.00 64.12 116 ASP A CA 1
ATOM 902 C C . ASP A 1 116 ? 12.185 -5.208 -18.487 1.00 64.12 116 ASP A C 1
ATOM 904 O O . ASP A 1 116 ? 12.098 -4.185 -17.817 1.00 64.12 116 ASP A O 1
ATOM 908 N N . GLY A 1 117 ? 13.045 -6.177 -18.155 1.00 66.50 117 GLY A N 1
ATOM 909 C CA . GLY A 1 117 ? 14.259 -5.954 -17.348 1.00 66.50 117 GLY A CA 1
ATOM 910 C C . GLY A 1 117 ? 14.166 -5.828 -15.815 1.00 66.50 117 GLY A C 1
ATOM 911 O O . GLY A 1 117 ? 15.217 -5.824 -15.180 1.00 66.50 117 GLY A O 1
ATOM 912 N N . HIS A 1 118 ? 12.985 -5.785 -15.181 1.00 80.19 118 HIS A N 1
ATOM 913 C CA . HIS A 1 118 ? 12.870 -5.449 -13.740 1.00 80.19 118 HIS A CA 1
ATOM 914 C C . HIS A 1 118 ? 12.018 -6.428 -12.903 1.00 80.19 118 HIS A C 1
ATOM 916 O O . HIS A 1 118 ? 11.126 -6.023 -12.150 1.00 80.19 118 HIS A O 1
ATOM 922 N N . GLY A 1 119 ? 12.302 -7.731 -13.014 1.00 83.50 119 GLY A N 1
ATOM 923 C CA . GLY A 1 119 ? 11.565 -8.798 -12.316 1.00 83.50 119 GLY A CA 1
ATOM 924 C C . GLY A 1 119 ? 11.475 -8.619 -10.794 1.00 83.50 119 GLY A C 1
ATOM 925 O O . GLY A 1 119 ? 10.396 -8.772 -10.230 1.00 83.50 119 GLY A O 1
ATOM 926 N N . GLU A 1 120 ? 12.558 -8.189 -10.143 1.00 88.12 120 GLU A N 1
ATOM 927 C CA . GLU A 1 120 ? 12.591 -7.966 -8.687 1.00 88.12 120 GLU A CA 1
ATOM 928 C C . GLU A 1 120 ? 11.620 -6.864 -8.232 1.00 88.12 120 GLU A C 1
ATOM 930 O O . GLU A 1 120 ? 10.949 -6.989 -7.206 1.00 88.12 120 GLU A O 1
ATOM 935 N N . ILE A 1 121 ? 11.496 -5.784 -9.013 1.00 89.44 121 ILE A N 1
ATOM 936 C CA . ILE A 1 121 ? 10.546 -4.700 -8.722 1.00 89.44 121 ILE A CA 1
ATOM 937 C C . ILE A 1 121 ? 9.115 -5.214 -8.907 1.00 89.44 121 ILE A C 1
ATOM 939 O O . ILE A 1 121 ? 8.243 -4.914 -8.091 1.00 89.44 121 ILE A O 1
ATOM 943 N N . ALA A 1 122 ? 8.872 -6.045 -9.924 1.00 89.50 122 ALA A N 1
ATOM 944 C CA . ALA A 1 122 ? 7.567 -6.662 -10.138 1.00 89.50 122 ALA A CA 1
ATOM 945 C C . ALA A 1 122 ? 7.168 -7.606 -9.005 1.00 89.50 122 ALA A C 1
AT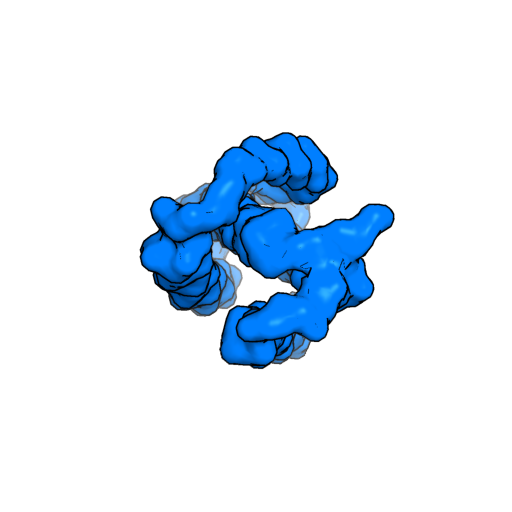OM 947 O O . ALA A 1 122 ? 6.023 -7.572 -8.555 1.00 89.50 122 ALA A O 1
ATOM 948 N N . GLU A 1 123 ? 8.097 -8.419 -8.517 1.00 91.50 123 GLU A N 1
ATOM 949 C CA . GLU A 1 123 ? 7.876 -9.292 -7.366 1.00 91.50 123 GLU A CA 1
ATOM 950 C C . GLU A 1 123 ? 7.603 -8.489 -6.095 1.00 91.50 123 GLU A C 1
ATOM 952 O O . GLU A 1 123 ? 6.641 -8.785 -5.385 1.00 91.50 123 GLU A O 1
ATOM 957 N N . CYS A 1 124 ? 8.371 -7.423 -5.853 1.00 93.44 124 CYS A N 1
ATOM 958 C CA . CYS A 1 124 ? 8.152 -6.526 -4.723 1.00 93.44 124 CYS A CA 1
ATOM 959 C C . CYS A 1 124 ? 6.742 -5.914 -4.754 1.00 93.44 124 CYS A C 1
ATOM 961 O O . CYS A 1 124 ? 5.982 -6.056 -3.798 1.00 93.44 124 CYS A O 1
ATOM 963 N N . LEU A 1 125 ? 6.342 -5.309 -5.875 1.00 93.62 125 LEU A N 1
ATOM 964 C CA . LEU A 1 125 ? 5.030 -4.669 -6.004 1.00 93.62 125 LEU A CA 1
ATOM 965 C C . LEU A 1 125 ? 3.869 -5.672 -5.921 1.00 93.62 125 LEU A C 1
ATOM 967 O O . LEU A 1 125 ? 2.831 -5.366 -5.334 1.00 93.62 125 LEU A O 1
ATOM 971 N N . ARG A 1 126 ? 4.035 -6.888 -6.460 1.00 94.44 126 ARG A N 1
ATOM 972 C CA . ARG A 1 126 ? 3.042 -7.966 -6.314 1.00 94.44 126 ARG A CA 1
ATOM 973 C C . ARG A 1 126 ? 2.923 -8.435 -4.868 1.00 94.44 126 ARG A C 1
ATOM 975 O O . ARG A 1 126 ? 1.807 -8.642 -4.402 1.00 94.44 126 ARG A O 1
ATOM 982 N N . ARG A 1 127 ? 4.040 -8.573 -4.147 1.00 96.62 127 ARG A N 1
ATOM 983 C CA . ARG A 1 127 ? 4.025 -8.907 -2.717 1.00 96.62 127 ARG A CA 1
ATOM 984 C C . ARG A 1 127 ? 3.244 -7.859 -1.927 1.00 96.62 127 ARG A C 1
ATOM 986 O O . ARG A 1 127 ? 2.328 -8.227 -1.202 1.00 96.62 127 ARG A O 1
ATOM 993 N N . GLN A 1 128 ? 3.533 -6.575 -2.133 1.00 96.88 128 GLN A N 1
ATOM 994 C CA . GLN A 1 128 ? 2.807 -5.485 -1.472 1.00 96.88 128 GLN A CA 1
ATOM 995 C C . GLN A 1 128 ? 1.300 -5.535 -1.773 1.00 96.88 128 GLN A C 1
ATOM 997 O O . GLN A 1 128 ? 0.484 -5.454 -0.858 1.00 96.88 128 GLN A O 1
ATOM 1002 N N . TYR A 1 129 ? 0.920 -5.761 -3.037 1.00 94.75 129 TYR A N 1
ATOM 1003 C CA . TYR A 1 129 ? -0.481 -5.957 -3.429 1.00 94.75 129 TYR A CA 1
ATOM 1004 C C . TYR A 1 129 ? -1.155 -7.105 -2.658 1.00 94.75 129 TYR A C 1
ATOM 1006 O O . TYR A 1 129 ? -2.286 -6.964 -2.188 1.00 94.75 129 TYR A O 1
ATOM 1014 N N . HIS A 1 130 ? -0.472 -8.242 -2.510 1.00 95.69 130 HIS A N 1
ATOM 1015 C CA . HIS A 1 130 ? -0.994 -9.381 -1.758 1.00 95.69 130 HIS A CA 1
ATOM 1016 C C . HIS A 1 130 ? -1.125 -9.083 -0.262 1.00 95.69 130 HIS A C 1
ATOM 1018 O O . HIS A 1 130 ? -2.176 -9.370 0.306 1.00 95.69 130 HIS A O 1
ATOM 1024 N N . GLU A 1 131 ? -0.121 -8.454 0.350 1.00 96.31 131 GLU A N 1
ATOM 1025 C CA . GLU A 1 131 ? -0.142 -8.070 1.766 1.00 96.31 131 GLU A CA 1
ATOM 1026 C C . GLU A 1 131 ? -1.305 -7.116 2.081 1.00 96.31 131 GLU A C 1
ATOM 1028 O O . GLU A 1 131 ? -2.033 -7.333 3.051 1.00 96.31 131 GLU A O 1
ATOM 1033 N N . ILE A 1 132 ? -1.546 -6.112 1.228 1.00 93.69 132 ILE A N 1
ATOM 1034 C CA . ILE A 1 132 ? -2.689 -5.195 1.374 1.00 93.69 132 ILE A CA 1
ATOM 1035 C C . ILE A 1 132 ? -4.007 -5.970 1.280 1.00 93.69 132 ILE A C 1
ATOM 1037 O O . ILE A 1 132 ? -4.897 -5.797 2.111 1.00 93.69 132 ILE A O 1
ATOM 1041 N N . ARG A 1 133 ? -4.137 -6.869 0.297 1.00 94.19 133 ARG A N 1
ATOM 1042 C CA . ARG A 1 133 ? -5.353 -7.676 0.117 1.00 94.19 133 ARG A CA 1
ATOM 1043 C C . ARG A 1 133 ? -5.627 -8.581 1.319 1.00 94.19 133 ARG A C 1
ATOM 1045 O O . ARG A 1 133 ? -6.782 -8.766 1.693 1.00 94.19 133 ARG A O 1
ATOM 1052 N N . GLU A 1 134 ? -4.583 -9.151 1.912 1.00 93.81 134 GLU A N 1
ATOM 1053 C CA . GLU A 1 134 ? -4.693 -9.973 3.117 1.00 93.81 134 GLU A CA 1
ATOM 1054 C C . GLU A 1 134 ? -5.101 -9.160 4.342 1.00 93.81 134 GLU A C 1
ATOM 1056 O O . GLU A 1 134 ? -5.913 -9.640 5.129 1.00 93.81 134 GLU A O 1
ATOM 1061 N N . GLN A 1 135 ? -4.574 -7.944 4.511 1.00 90.62 135 GLN A N 1
ATOM 1062 C CA . GLN A 1 135 ? -5.021 -7.065 5.592 1.00 90.62 135 GLN A CA 1
ATOM 1063 C C . GLN A 1 135 ? -6.468 -6.622 5.394 1.00 90.62 135 GLN A C 1
ATOM 1065 O O . GLN A 1 135 ? -7.260 -6.711 6.326 1.00 90.62 135 GLN A O 1
ATOM 1070 N N . LEU A 1 136 ? -6.844 -6.247 4.169 1.00 89.31 136 LEU A N 1
ATOM 1071 C CA . LEU A 1 136 ? -8.214 -5.865 3.831 1.00 89.31 136 LEU A CA 1
ATOM 1072 C C . LEU A 1 136 ? -9.222 -6.984 4.142 1.00 89.31 136 LEU A C 1
ATOM 1074 O O . LEU A 1 136 ? -10.304 -6.715 4.651 1.00 89.31 136 LEU A O 1
ATOM 1078 N N . ALA A 1 137 ? -8.859 -8.244 3.882 1.00 89.44 137 ALA A N 1
ATOM 1079 C CA . ALA A 1 137 ? -9.704 -9.401 4.183 1.00 89.44 137 ALA A CA 1
ATOM 1080 C C . ALA A 1 137 ? -9.869 -9.681 5.690 1.00 89.44 137 ALA A C 1
ATOM 1082 O O . ALA A 1 137 ? -10.797 -10.390 6.074 1.00 89.44 137 ALA A O 1
ATOM 1083 N N . LYS A 1 138 ? -8.969 -9.160 6.534 1.00 88.00 138 LYS A N 1
ATOM 1084 C CA . LYS A 1 138 ? -9.039 -9.274 8.001 1.00 88.00 138 LYS A CA 1
ATOM 1085 C C . LYS A 1 138 ? -9.826 -8.135 8.642 1.00 88.00 138 LYS A C 1
ATOM 1087 O O . LYS A 1 138 ? -10.149 -8.233 9.824 1.00 88.00 138 LYS A O 1
ATOM 1092 N N . LEU A 1 139 ? -10.097 -7.058 7.902 1.00 84.94 139 LEU A N 1
ATOM 1093 C CA . LEU A 1 139 ? -10.868 -5.944 8.432 1.00 84.94 139 LEU A CA 1
ATOM 1094 C C . LEU A 1 139 ? -12.299 -6.393 8.735 1.00 84.94 139 LEU A C 1
ATOM 1096 O O . LEU A 1 139 ? -12.887 -7.123 7.929 1.00 84.94 139 LEU A O 1
ATOM 1100 N N . PRO A 1 140 ? -12.879 -5.951 9.864 1.00 78.38 140 PRO A N 1
ATOM 1101 C CA . PRO A 1 140 ? -14.286 -6.191 10.133 1.00 78.38 140 PRO A CA 1
ATOM 1102 C C . PRO A 1 140 ? -15.121 -5.633 8.973 1.00 78.38 140 PRO A C 1
ATOM 1104 O O . PRO A 1 140 ? -14.832 -4.567 8.422 1.00 78.38 140 PRO A O 1
ATOM 1107 N N . THR A 1 141 ? -16.107 -6.417 8.557 1.00 68.25 141 THR A N 1
ATOM 1108 C CA . THR A 1 141 ? -17.193 -5.965 7.685 1.00 68.25 141 THR A CA 1
ATOM 1109 C C . THR A 1 141 ? -18.333 -5.593 8.622 1.00 68.25 141 THR A C 1
ATOM 1111 O O . THR A 1 141 ? -18.606 -6.371 9.535 1.00 68.25 141 THR A O 1
ATOM 1114 N N . GLU A 1 142 ? -18.883 -4.383 8.467 1.00 55.19 142 GLU A N 1
ATOM 1115 C CA . GLU A 1 142 ? -20.045 -3.911 9.242 1.00 55.19 142 GLU A CA 1
ATOM 1116 C C . GLU A 1 142 ? -21.177 -4.949 9.302 1.00 55.19 142 GLU A C 1
ATOM 1118 O O . GLU A 1 142 ? -21.415 -5.639 8.278 1.00 55.19 142 GLU A O 1
#

InterPro domains:
  IPR012347 Ferritin-like [G3DSA:1.20.1260.10] (3-141)
  IPR019052 Domain of unknown function DUF2383 [PF09537] (5-111)